Protein AF-A0A645A5R6-F1 (afdb_monomer)

Sequence (78 aa):
MGIEYATIEDGAKKAVNAVKKLAVDVKLPLFSSLSVNQSDFEMLAEMSVKNISTESNPRPMSKEDYMAVIENAFAGNL

Radius of gyration: 14.81 Å; Cα contacts (8 Å, |Δi|>4): 48; chains: 1; bounding box: 26×30×38 Å

Solvent-accessible surface area (backbone atoms only — not comparable to full-atom values): 4750 Å² total; per-residue (Å²): 135,90,75,88,61,92,45,73,70,53,37,52,52,51,52,54,50,51,53,53,49,49,40,54,76,72,65,55,80,57,58,61,78,45,98,70,59,77,87,47,44,66,59,50,15,54,50,49,54,70,35,82,66,43,82,72,40,96,60,86,65,51,45,68,55,40,39,54,51,54,52,29,42,46,72,65,70,110

Structure (mmCIF, N/CA/C/O backbone):
data_AF-A0A645A5R6-F1
#
_entry.id   AF-A0A645A5R6-F1
#
loop_
_atom_site.group_PDB
_atom_site.id
_atom_site.type_symbol
_atom_site.label_atom_id
_atom_site.label_alt_id
_atom_site.label_comp_id
_atom_site.label_asym_id
_atom_site.label_entity_id
_atom_site.label_seq_id
_atom_site.pdbx_PDB_ins_code
_atom_site.Cartn_x
_atom_site.Cartn_y
_atom_site.Cartn_z
_atom_site.occupancy
_atom_site.B_iso_or_equiv
_atom_site.auth_seq_id
_atom_site.auth_comp_id
_atom_site.auth_asym_id
_atom_site.auth_atom_id
_atom_site.pdbx_PDB_model_num
ATOM 1 N N . MET A 1 1 ? 11.365 -8.348 -11.531 1.00 72.38 1 MET A N 1
ATOM 2 C CA . MET A 1 1 ? 10.090 -8.914 -12.032 1.00 72.38 1 MET A CA 1
ATOM 3 C C . MET A 1 1 ? 10.134 -9.291 -13.514 1.00 72.38 1 MET A C 1
ATOM 5 O O . MET A 1 1 ? 9.247 -10.016 -13.929 1.00 72.38 1 MET A O 1
ATOM 9 N N . GLY A 1 2 ? 11.125 -8.843 -14.307 1.00 91.38 2 GLY A N 1
ATOM 10 C CA . GLY A 1 2 ? 11.237 -9.246 -15.721 1.00 91.38 2 GLY A CA 1
ATOM 11 C C . GLY A 1 2 ? 10.077 -8.768 -16.602 1.00 91.38 2 GLY A C 1
ATOM 12 O O . GLY A 1 2 ? 9.809 -9.371 -17.630 1.00 91.38 2 GLY A O 1
ATOM 13 N N . ILE A 1 3 ? 9.359 -7.728 -16.169 1.00 94.50 3 ILE A N 1
ATOM 14 C CA . ILE A 1 3 ? 8.199 -7.188 -16.875 1.00 94.50 3 ILE A CA 1
ATOM 15 C C . ILE A 1 3 ? 8.694 -6.166 -17.891 1.00 94.50 3 ILE A C 1
ATOM 17 O O . ILE A 1 3 ? 9.347 -5.194 -17.515 1.00 94.50 3 ILE A O 1
ATOM 21 N N . GLU A 1 4 ? 8.344 -6.364 -19.155 1.00 97.19 4 GLU A N 1
ATOM 22 C CA . GLU A 1 4 ? 8.591 -5.391 -20.215 1.00 97.19 4 GLU A CA 1
ATOM 23 C C . GLU A 1 4 ? 7.562 -4.248 -20.165 1.00 97.19 4 GLU A C 1
ATOM 25 O O . GLU A 1 4 ? 6.352 -4.462 -19.991 1.00 97.19 4 GLU A O 1
ATOM 30 N N . TYR A 1 5 ? 8.034 -3.011 -20.327 1.00 97.88 5 TYR A N 1
ATOM 31 C CA . TYR A 1 5 ? 7.202 -1.810 -20.286 1.00 97.88 5 TYR A CA 1
ATOM 32 C C . TYR A 1 5 ? 7.674 -0.742 -21.273 1.00 97.88 5 TYR A C 1
ATOM 34 O O . TYR A 1 5 ? 8.856 -0.658 -21.595 1.00 97.88 5 TYR A O 1
ATOM 42 N N . ALA A 1 6 ? 6.730 0.072 -21.749 1.00 96.44 6 ALA A N 1
ATOM 43 C CA . ALA A 1 6 ? 6.985 1.085 -22.776 1.00 96.44 6 ALA A CA 1
ATOM 44 C C . ALA A 1 6 ? 7.433 2.437 -22.194 1.00 96.44 6 ALA A C 1
ATOM 46 O O . ALA A 1 6 ? 8.235 3.145 -22.795 1.00 96.44 6 ALA A O 1
ATOM 47 N N . THR A 1 7 ? 6.918 2.800 -21.018 1.00 98.38 7 THR A N 1
ATOM 48 C CA . THR A 1 7 ? 7.247 4.040 -20.298 1.00 98.38 7 THR A CA 1
ATOM 49 C C . THR A 1 7 ? 7.381 3.757 -18.805 1.00 98.38 7 THR A C 1
ATOM 51 O O . THR A 1 7 ? 6.905 2.733 -18.320 1.00 98.38 7 THR A O 1
ATOM 54 N N . ILE A 1 8 ? 7.997 4.671 -18.050 1.00 97.19 8 ILE A N 1
ATOM 55 C CA . ILE A 1 8 ? 8.114 4.538 -16.586 1.00 97.19 8 ILE A CA 1
ATOM 56 C C . ILE A 1 8 ? 6.730 4.399 -15.935 1.00 97.19 8 ILE A C 1
ATOM 58 O O . ILE A 1 8 ? 6.546 3.572 -15.045 1.00 97.19 8 ILE A O 1
ATOM 62 N N . GLU A 1 9 ? 5.744 5.164 -16.407 1.00 97.69 9 GLU A N 1
ATOM 63 C CA . GLU A 1 9 ? 4.372 5.102 -15.898 1.00 97.69 9 GLU A CA 1
ATOM 64 C C . GLU A 1 9 ? 3.704 3.749 -16.194 1.00 97.69 9 GLU A C 1
ATOM 66 O O . GLU A 1 9 ? 3.071 3.167 -15.312 1.00 97.69 9 GLU A O 1
ATOM 71 N N . ASP A 1 10 ? 3.879 3.213 -17.408 1.00 97.81 10 ASP A N 1
ATOM 72 C CA . ASP A 1 10 ? 3.418 1.863 -17.763 1.00 97.81 10 ASP A CA 1
ATOM 73 C C . ASP A 1 10 ? 4.090 0.801 -16.880 1.00 97.81 10 ASP A C 1
ATOM 75 O O . ASP A 1 10 ? 3.423 -0.073 -16.324 1.00 97.81 10 ASP A O 1
ATOM 79 N N . GLY A 1 11 ? 5.403 0.925 -16.674 1.00 97.88 11 GLY A N 1
ATOM 80 C CA . GLY A 1 11 ? 6.175 0.042 -15.804 1.00 97.88 11 GLY A CA 1
ATOM 81 C C . GLY A 1 11 ? 5.662 0.042 -14.365 1.00 97.88 11 GLY A C 1
ATOM 82 O O . GLY A 1 11 ? 5.447 -1.027 -13.792 1.00 97.88 11 GLY A O 1
ATOM 83 N N . ALA A 1 12 ? 5.389 1.223 -13.802 1.00 96.75 12 ALA A N 1
ATOM 84 C CA . ALA A 1 12 ? 4.832 1.365 -12.459 1.00 96.75 12 ALA A CA 1
ATOM 85 C C . ALA A 1 12 ? 3.452 0.695 -12.337 1.00 96.75 12 ALA A C 1
ATOM 87 O O . ALA A 1 12 ? 3.227 -0.096 -11.417 1.00 96.75 12 ALA A O 1
ATOM 88 N N . LYS A 1 13 ? 2.547 0.932 -13.299 1.00 96.88 13 LYS A N 1
ATOM 89 C CA . LYS A 1 13 ? 1.211 0.308 -13.325 1.00 96.88 13 LYS A CA 1
ATOM 90 C C . LYS A 1 13 ? 1.295 -1.216 -13.429 1.00 96.88 13 LYS A C 1
ATOM 92 O O . LYS A 1 13 ? 0.611 -1.927 -12.692 1.00 96.88 13 LYS A O 1
ATOM 97 N N . LYS A 1 14 ? 2.155 -1.741 -14.306 1.00 97.88 14 LYS A N 1
ATOM 98 C CA . LYS A 1 14 ? 2.347 -3.190 -14.460 1.00 97.88 14 LYS A CA 1
ATOM 99 C C . LYS A 1 14 ? 2.960 -3.836 -13.220 1.00 97.88 14 LYS A C 1
ATOM 101 O O . LYS A 1 14 ? 2.542 -4.933 -12.854 1.00 97.88 14 LYS A O 1
ATOM 106 N N . ALA A 1 15 ? 3.901 -3.168 -12.553 1.00 97.25 15 ALA A N 1
ATOM 107 C CA . ALA A 1 15 ? 4.478 -3.655 -11.303 1.00 97.25 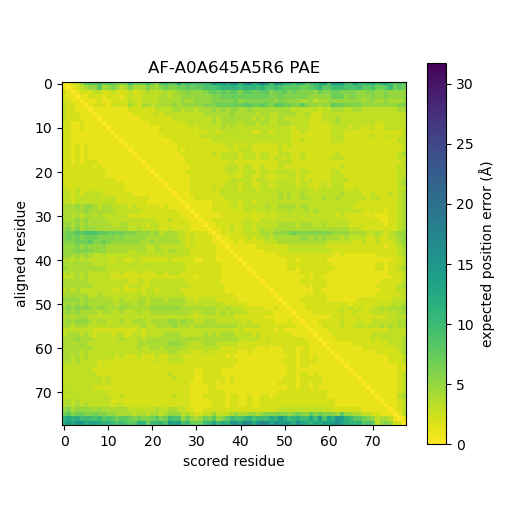15 ALA A CA 1
ATOM 108 C C . ALA A 1 15 ? 3.410 -3.777 -10.202 1.00 97.25 15 ALA A C 1
ATOM 110 O O . ALA A 1 15 ? 3.294 -4.835 -9.583 1.00 97.25 15 ALA A O 1
ATOM 111 N N . VAL A 1 16 ? 2.573 -2.746 -10.026 1.00 96.44 16 VAL A N 1
ATOM 112 C CA . VAL A 1 16 ? 1.433 -2.772 -9.091 1.00 96.44 16 VAL A CA 1
ATOM 113 C C . VAL A 1 16 ? 0.489 -3.937 -9.407 1.00 96.44 16 VAL A C 1
ATOM 115 O O . VAL A 1 16 ? 0.166 -4.732 -8.525 1.00 96.44 16 VAL A O 1
ATOM 118 N N . ASN A 1 17 ? 0.097 -4.101 -10.673 1.00 96.31 17 ASN A N 1
ATOM 119 C CA . ASN A 1 17 ? -0.800 -5.184 -11.087 1.00 96.31 17 ASN A CA 1
ATOM 120 C C . ASN A 1 17 ? -0.202 -6.576 -10.856 1.00 96.31 17 ASN A C 1
ATOM 122 O O . ASN A 1 17 ? -0.919 -7.497 -10.468 1.00 96.31 17 ASN A O 1
ATOM 126 N N . ALA A 1 18 ? 1.105 -6.741 -11.057 1.00 97.38 18 ALA A N 1
ATOM 127 C CA . ALA A 1 18 ? 1.777 -8.007 -10.802 1.00 97.38 18 ALA A CA 1
ATOM 128 C C . ALA A 1 18 ? 1.804 -8.357 -9.303 1.00 97.38 18 ALA A C 1
ATOM 130 O O . ALA A 1 18 ? 1.590 -9.516 -8.952 1.00 97.38 18 ALA A O 1
ATOM 131 N N . VAL A 1 19 ? 1.987 -7.372 -8.415 1.00 96.75 19 VAL A N 1
ATOM 132 C CA . VAL A 1 19 ? 1.885 -7.585 -6.959 1.00 96.75 19 VAL A CA 1
ATOM 133 C C . VAL A 1 19 ? 0.453 -7.938 -6.551 1.00 96.75 19 VAL A C 1
ATOM 135 O O . VAL A 1 19 ? 0.259 -8.893 -5.801 1.00 96.75 19 VAL A O 1
ATOM 138 N N . LYS A 1 20 ? -0.561 -7.243 -7.087 1.00 95.19 20 LYS A N 1
ATOM 139 C CA . LYS A 1 20 ? -1.975 -7.588 -6.844 1.00 95.19 20 LYS A CA 1
ATOM 140 C C . LYS A 1 20 ? -2.297 -9.010 -7.283 1.00 95.19 20 LYS A C 1
ATOM 142 O O . LYS A 1 20 ? -2.909 -9.764 -6.531 1.00 95.19 20 LYS A O 1
ATOM 147 N N . LYS A 1 21 ? -1.854 -9.392 -8.485 1.00 95.81 21 LYS A N 1
ATOM 148 C CA . LYS A 1 21 ? -2.022 -10.754 -8.991 1.00 95.81 21 LYS A CA 1
ATOM 149 C C . LYS A 1 21 ? -1.364 -11.769 -8.058 1.00 95.81 21 LYS A C 1
ATOM 151 O O . LYS A 1 21 ? -2.006 -12.752 -7.712 1.00 95.81 21 LYS A O 1
ATOM 156 N N . LEU A 1 22 ? -0.131 -11.515 -7.619 1.00 97.25 22 LEU A N 1
ATOM 157 C CA . LEU A 1 22 ? 0.561 -12.398 -6.684 1.00 97.25 22 LEU A CA 1
ATOM 158 C C . LEU A 1 22 ? -0.223 -12.560 -5.375 1.00 97.25 22 LEU A C 1
ATOM 160 O O . LEU A 1 22 ? -0.390 -13.685 -4.917 1.00 97.25 22 LEU A O 1
ATOM 164 N N . ALA A 1 23 ? -0.737 -11.467 -4.802 1.00 96.75 23 ALA A N 1
ATOM 165 C CA . ALA A 1 23 ? -1.542 -11.509 -3.582 1.00 96.75 23 ALA A CA 1
ATOM 166 C C . ALA A 1 23 ? -2.790 -12.397 -3.740 1.00 96.75 23 ALA A C 1
ATOM 168 O O . ALA A 1 23 ? -3.091 -13.191 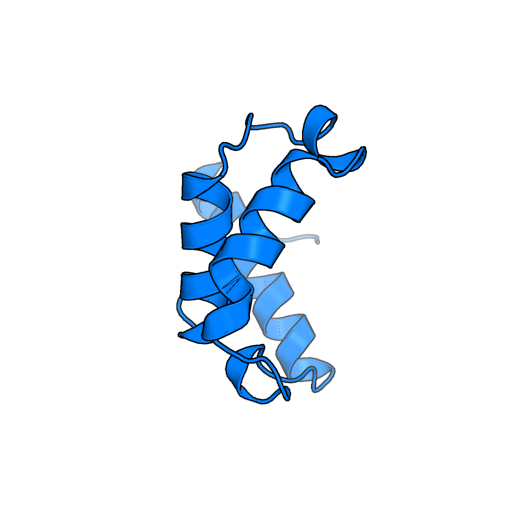-2.851 1.00 96.75 23 ALA A O 1
ATOM 169 N N . VAL A 1 24 ? -3.468 -12.327 -4.891 1.00 95.81 24 VAL A N 1
ATOM 170 C CA . VAL A 1 24 ? -4.598 -13.213 -5.219 1.00 95.81 24 VAL A CA 1
ATOM 171 C C . VAL A 1 24 ? -4.142 -14.663 -5.403 1.00 95.81 24 VAL A C 1
ATOM 173 O O . VAL A 1 24 ? -4.755 -15.571 -4.844 1.00 95.81 24 VAL A O 1
ATOM 176 N N . ASP A 1 25 ? -3.055 -14.893 -6.145 1.00 97.94 25 ASP A N 1
ATOM 177 C CA . ASP A 1 25 ? -2.530 -16.232 -6.438 1.00 97.94 25 ASP A CA 1
ATOM 178 C C . ASP A 1 25 ? -2.133 -16.981 -5.149 1.00 97.94 25 ASP A C 1
ATOM 180 O O . ASP A 1 25 ? -2.361 -18.187 -5.034 1.00 97.94 25 ASP A O 1
ATOM 184 N N . VAL A 1 26 ? -1.605 -16.263 -4.148 1.00 98.12 26 VAL A N 1
ATOM 185 C CA . VAL A 1 26 ? -1.282 -16.811 -2.816 1.00 98.12 26 VAL A CA 1
ATOM 186 C C . VAL A 1 26 ? -2.428 -16.696 -1.802 1.00 98.12 26 VAL A C 1
ATOM 188 O O . VAL A 1 26 ? -2.239 -17.002 -0.627 1.00 98.12 26 VAL A O 1
ATOM 191 N N . LYS A 1 27 ? -3.627 -16.310 -2.256 1.00 97.50 27 LYS A N 1
ATOM 192 C CA . LYS A 1 27 ? -4.869 -16.251 -1.467 1.00 97.50 27 LYS A CA 1
ATOM 193 C C . LYS A 1 27 ? -4.801 -15.320 -0.250 1.00 97.50 27 LYS A C 1
ATOM 195 O O . LYS A 1 27 ? -5.376 -15.629 0.794 1.00 97.50 27 LYS A O 1
ATOM 200 N N . LEU A 1 28 ? -4.115 -14.183 -0.369 1.00 97.19 28 LEU A N 1
ATOM 201 C CA . LEU A 1 28 ? -4.171 -13.144 0.658 1.00 97.19 28 LEU A CA 1
ATOM 202 C C . LEU A 1 28 ? -5.563 -12.484 0.685 1.00 97.19 28 LEU A C 1
ATOM 204 O O . LEU A 1 28 ? -6.157 -12.259 -0.373 1.00 97.19 28 LEU A O 1
ATOM 208 N N . PRO A 1 29 ? -6.093 -12.174 1.881 1.00 95.12 29 PRO A N 1
ATOM 209 C CA . PRO A 1 29 ? -7.395 -11.538 2.030 1.00 95.12 29 PRO A CA 1
ATOM 210 C C . PRO A 1 29 ? -7.367 -10.065 1.603 1.00 95.12 29 PRO A C 1
ATOM 212 O O . PRO A 1 29 ? -6.330 -9.402 1.642 1.00 95.12 29 PRO A O 1
ATOM 215 N N . LEU A 1 30 ? -8.542 -9.532 1.265 1.00 93.00 30 LEU A N 1
ATOM 216 C CA . LEU A 1 30 ? -8.738 -8.088 1.132 1.00 93.00 30 LEU A CA 1
ATOM 217 C C . LEU A 1 30 ? -8.725 -7.433 2.515 1.00 93.00 30 LEU A C 1
ATOM 219 O O . LEU A 1 30 ? -9.196 -8.029 3.486 1.00 93.00 30 LEU A O 1
ATOM 223 N N . PHE A 1 31 ? -8.272 -6.184 2.601 1.00 95.19 31 PHE A N 1
ATOM 224 C CA . PHE A 1 31 ? -8.245 -5.452 3.869 1.00 95.19 31 PHE A CA 1
ATOM 225 C C . PHE A 1 31 ? -9.635 -5.351 4.523 1.00 95.19 31 PHE A C 1
ATOM 227 O O . PHE A 1 31 ? -9.761 -5.591 5.718 1.00 95.19 31 PHE A O 1
ATOM 234 N N . SER A 1 32 ? -10.693 -5.127 3.736 1.00 94.25 32 SER A N 1
ATOM 235 C CA . SER A 1 32 ? -12.087 -5.108 4.217 1.00 94.25 32 SER A CA 1
ATOM 236 C C . SER A 1 32 ? -12.640 -6.456 4.671 1.00 94.25 32 SER A C 1
ATOM 238 O O . SER A 1 32 ? -13.669 -6.492 5.338 1.00 94.25 32 SER A O 1
ATOM 240 N N . SER A 1 33 ? -11.983 -7.566 4.326 1.00 95.31 33 SER A N 1
ATOM 241 C CA . SER A 1 33 ? -12.382 -8.896 4.807 1.00 95.31 33 SER A CA 1
ATOM 242 C C . SER A 1 33 ? -11.761 -9.256 6.160 1.00 95.31 33 SER A C 1
ATOM 244 O O . SER A 1 33 ? -12.105 -10.283 6.743 1.00 95.31 33 SER A O 1
ATOM 246 N N . LEU A 1 34 ? -10.851 -8.419 6.665 1.00 94.56 34 LEU A N 1
ATOM 247 C CA . LEU A 1 34 ? -10.300 -8.524 8.010 1.00 94.56 34 LEU A CA 1
ATOM 248 C C . LEU A 1 34 ? -11.223 -7.824 9.020 1.00 94.56 34 LEU A C 1
ATOM 250 O O . LEU A 1 34 ? -12.037 -6.978 8.658 1.00 94.56 34 LEU A O 1
ATOM 254 N N . SER A 1 35 ? -11.059 -8.129 10.308 1.00 94.31 35 SER A N 1
ATOM 255 C CA . SER A 1 35 ? -11.808 -7.500 11.409 1.00 94.31 35 SER A CA 1
ATOM 256 C C . SER A 1 35 ? -11.313 -6.080 11.725 1.00 94.31 35 SER A C 1
ATOM 258 O O . SER A 1 35 ? -10.924 -5.788 12.853 1.00 94.31 35 SER A O 1
ATOM 260 N N . VAL A 1 36 ? -11.276 -5.210 10.717 1.00 93.50 36 VAL A N 1
ATOM 261 C CA . VAL A 1 36 ? -10.822 -3.821 10.834 1.00 93.50 36 VAL A CA 1
ATOM 262 C C . VAL A 1 36 ? -12.031 -2.920 11.049 1.00 93.50 36 VAL A C 1
ATOM 264 O O . VAL A 1 36 ? -13.002 -2.987 10.296 1.00 93.50 36 VAL A O 1
ATOM 267 N N . ASN A 1 37 ? -11.967 -2.056 12.061 1.00 95.62 37 ASN A N 1
ATOM 268 C CA . ASN A 1 37 ? -13.019 -1.092 12.340 1.00 95.62 37 ASN A CA 1
ATOM 269 C C . ASN A 1 37 ? -12.682 0.269 11.717 1.00 95.62 37 ASN A C 1
ATOM 271 O O . ASN A 1 37 ? -11.610 0.822 11.957 1.00 95.62 37 ASN A O 1
ATOM 275 N N . GLN A 1 38 ? -13.609 0.828 10.938 1.00 96.56 38 GLN A N 1
ATOM 276 C CA . GLN A 1 38 ? -13.432 2.145 10.318 1.00 96.56 38 GLN A CA 1
ATOM 277 C C . GLN A 1 38 ? -13.276 3.263 11.356 1.00 96.56 38 GLN A C 1
ATOM 279 O O . GLN A 1 38 ? -12.606 4.255 11.079 1.00 96.56 38 GLN A O 1
ATOM 284 N N . SER A 1 39 ? -13.823 3.094 12.569 1.00 97.62 39 SER A N 1
ATOM 285 C CA . SER A 1 39 ? -13.621 4.055 13.664 1.00 97.62 39 SER A CA 1
ATOM 286 C C . SER A 1 39 ? -12.152 4.227 14.055 1.00 97.62 39 SER A C 1
ATOM 288 O O . SER A 1 39 ? -11.796 5.246 14.639 1.00 97.62 39 SER A O 1
ATOM 290 N N . ASP A 1 40 ? -11.304 3.250 13.728 1.00 97.94 40 ASP A N 1
ATOM 291 C CA . ASP A 1 40 ? -9.890 3.251 14.093 1.00 97.94 40 ASP A CA 1
ATOM 292 C C . ASP A 1 40 ? -9.010 3.906 13.018 1.00 97.94 40 ASP A C 1
ATOM 294 O O . ASP A 1 40 ? -7.819 4.110 13.245 1.00 97.94 40 ASP A O 1
ATOM 298 N N . PHE A 1 41 ? -9.560 4.258 11.848 1.00 98.25 41 PHE A N 1
ATOM 299 C CA . PHE A 1 41 ? -8.779 4.776 10.716 1.00 98.25 41 PHE A CA 1
ATOM 300 C C . PHE A 1 41 ? -8.021 6.058 11.056 1.00 98.25 41 PHE A C 1
ATOM 302 O O . PHE A 1 41 ? -6.858 6.202 10.686 1.00 98.25 41 PHE A O 1
ATOM 309 N N . GLU A 1 42 ? -8.647 6.949 11.824 1.00 98.31 42 GLU A N 1
ATOM 310 C CA . GLU A 1 42 ? -8.029 8.197 12.272 1.00 98.31 42 GLU A CA 1
ATOM 311 C C . GLU A 1 42 ? -6.795 7.931 13.142 1.00 98.31 42 GLU A C 1
ATOM 313 O O . GLU A 1 42 ? -5.717 8.481 12.903 1.00 98.31 42 GLU A O 1
ATOM 318 N N . MET A 1 43 ? -6.929 7.014 14.104 1.00 98.38 43 MET A N 1
ATOM 319 C CA . MET 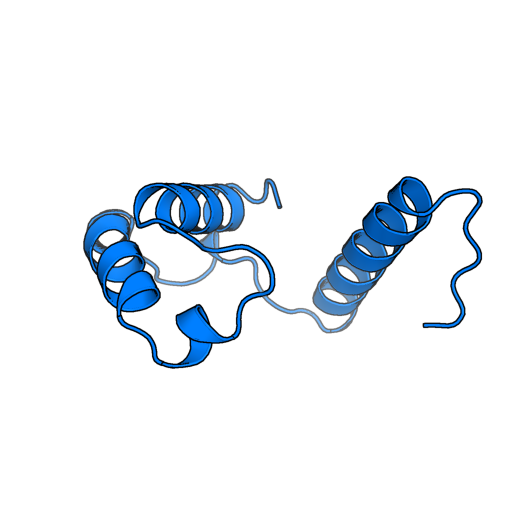A 1 43 ? -5.824 6.581 14.955 1.00 98.38 43 MET A CA 1
ATOM 320 C C . MET A 1 43 ? -4.720 5.914 14.125 1.00 98.38 43 MET A C 1
ATOM 322 O O . MET A 1 43 ? -3.541 6.204 14.326 1.00 98.38 43 MET A O 1
ATOM 326 N N . LEU A 1 44 ? -5.081 5.039 13.182 1.00 98.12 44 LEU A N 1
ATOM 327 C CA . LEU A 1 44 ? -4.122 4.346 12.322 1.00 98.12 44 LEU A CA 1
ATOM 328 C C . LEU A 1 44 ? -3.317 5.332 11.471 1.00 98.12 44 LEU A C 1
ATOM 330 O O . LEU A 1 44 ? -2.093 5.239 11.455 1.00 98.12 44 LEU A O 1
ATOM 334 N N . ALA A 1 45 ? -3.968 6.312 10.838 1.00 98.56 45 ALA A N 1
ATOM 335 C CA . ALA A 1 45 ? -3.294 7.337 10.044 1.00 98.56 45 ALA A CA 1
ATOM 336 C C . ALA A 1 45 ? -2.310 8.166 10.890 1.00 98.56 45 ALA A C 1
ATOM 338 O O . ALA A 1 45 ? -1.167 8.389 10.484 1.00 98.56 45 ALA A O 1
ATOM 339 N N . GLU A 1 46 ? -2.703 8.567 12.104 1.00 98.50 46 GLU A N 1
ATOM 340 C CA . GLU A 1 46 ? -1.810 9.273 13.033 1.00 98.50 46 GLU A CA 1
ATOM 341 C C . GLU A 1 46 ? -0.608 8.430 13.463 1.00 98.50 46 GLU A C 1
ATOM 343 O O . GLU A 1 46 ? 0.513 8.940 13.565 1.00 98.50 46 GLU A O 1
ATOM 348 N N . MET A 1 47 ? -0.827 7.143 13.738 1.00 98.44 47 MET A N 1
ATOM 349 C CA . MET A 1 47 ? 0.246 6.221 14.102 1.00 98.44 47 MET A CA 1
ATOM 350 C C . MET A 1 47 ? 1.179 5.946 12.921 1.00 98.44 47 MET A C 1
ATOM 352 O O . MET A 1 47 ? 2.387 5.836 13.129 1.00 98.44 47 MET A O 1
ATOM 356 N N . SER A 1 48 ? 0.659 5.895 11.692 1.00 98.38 48 SER A N 1
ATOM 357 C CA . SER A 1 48 ? 1.463 5.762 10.477 1.00 98.38 48 SER A CA 1
ATOM 358 C C . SER A 1 48 ? 2.408 6.947 10.298 1.00 98.38 48 SER A C 1
ATOM 360 O O . SER A 1 48 ? 3.597 6.722 10.097 1.00 98.38 48 SER A O 1
ATOM 362 N N . VAL A 1 49 ? 1.953 8.193 10.483 1.00 98.06 49 VAL A N 1
ATOM 363 C CA . VAL A 1 49 ? 2.842 9.376 10.419 1.00 98.06 49 VAL A CA 1
ATOM 364 C C . VAL A 1 49 ? 4.002 9.272 11.415 1.00 98.06 49 VAL A C 1
ATOM 366 O O . VAL A 1 49 ? 5.133 9.608 11.079 1.00 98.06 49 VAL A O 1
ATOM 369 N N . LYS A 1 50 ? 3.739 8.765 12.625 1.00 98.06 50 LYS A N 1
ATOM 370 C CA . LYS A 1 50 ? 4.736 8.621 13.703 1.00 98.06 50 LYS A CA 1
ATOM 371 C C . LYS A 1 50 ? 5.644 7.396 13.548 1.00 98.06 50 LYS A C 1
ATOM 373 O O . LYS A 1 50 ? 6.582 7.233 14.327 1.00 98.06 50 LYS A O 1
ATOM 378 N N . ASN A 1 51 ? 5.351 6.501 12.608 1.00 98.31 51 ASN A N 1
ATOM 379 C CA . ASN A 1 51 ? 6.140 5.297 12.404 1.00 98.31 51 ASN A CA 1
ATOM 380 C C . ASN A 1 51 ? 7.533 5.653 11.861 1.00 98.31 51 ASN A C 1
ATOM 382 O O . ASN A 1 51 ? 7.649 6.422 10.911 1.00 98.31 51 ASN A O 1
ATOM 386 N N . ILE A 1 52 ? 8.586 5.047 12.418 1.00 97.12 52 ILE A N 1
ATOM 387 C CA . ILE A 1 52 ? 9.979 5.316 12.021 1.00 97.12 52 ILE A CA 1
ATOM 388 C C . ILE A 1 52 ? 10.245 5.064 10.526 1.00 97.12 52 ILE A C 1
ATOM 390 O O . ILE A 1 52 ? 11.109 5.700 9.931 1.00 97.12 52 ILE A O 1
ATOM 394 N N . SER A 1 53 ? 9.4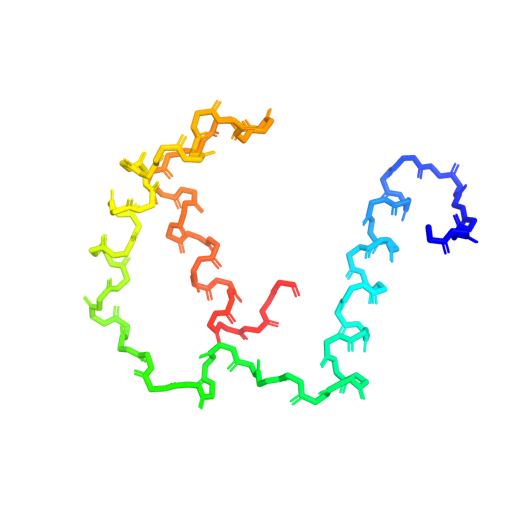90 4.170 9.884 1.00 96.81 53 SER A N 1
ATOM 395 C CA . SER A 1 53 ? 9.623 3.901 8.451 1.00 96.81 53 SER A CA 1
ATOM 396 C C . SER A 1 53 ? 9.069 5.020 7.563 1.00 96.81 53 SER A C 1
ATOM 398 O O . SER A 1 53 ? 9.439 5.076 6.391 1.00 96.81 53 SER A O 1
ATOM 400 N N . THR A 1 54 ? 8.241 5.932 8.089 1.00 97.69 54 THR A N 1
ATOM 401 C CA . THR A 1 54 ? 7.679 7.056 7.316 1.00 97.69 54 THR A CA 1
ATOM 402 C C . THR A 1 54 ? 8.766 7.978 6.779 1.00 97.69 54 THR A C 1
ATOM 404 O O . THR A 1 54 ? 8.682 8.403 5.629 1.00 97.69 54 THR A O 1
ATOM 407 N N . GLU A 1 55 ? 9.829 8.224 7.549 1.00 96.25 55 GLU A N 1
ATOM 408 C CA . GLU A 1 55 ? 10.950 9.078 7.122 1.00 96.25 55 GLU A CA 1
ATOM 409 C C . GLU A 1 55 ? 11.709 8.509 5.914 1.00 96.25 55 GLU A C 1
ATOM 411 O O . GLU A 1 55 ? 12.324 9.255 5.156 1.00 96.25 55 GLU A O 1
ATOM 416 N N . SER A 1 56 ? 11.652 7.190 5.709 1.00 97.06 56 SER A N 1
ATOM 417 C CA . SER A 1 56 ? 12.301 6.512 4.581 1.00 97.06 56 SER A CA 1
ATOM 418 C C . SER A 1 56 ? 11.406 6.398 3.342 1.00 97.06 56 SER A C 1
ATOM 420 O O . SER A 1 56 ? 11.857 5.888 2.314 1.00 97.06 56 SER A O 1
ATOM 422 N N . ASN A 1 57 ? 10.141 6.837 3.406 1.00 97.81 57 ASN A N 1
ATOM 423 C CA . ASN A 1 57 ? 9.248 6.773 2.254 1.00 97.81 57 ASN A CA 1
ATOM 424 C C . ASN A 1 57 ? 9.704 7.794 1.190 1.00 97.81 57 ASN A C 1
ATOM 426 O O . ASN A 1 57 ? 9.845 8.976 1.505 1.00 97.81 57 ASN A O 1
ATOM 430 N N . PRO A 1 58 ? 9.903 7.396 -0.084 1.00 97.31 58 PRO A N 1
ATOM 431 C CA . PRO A 1 58 ? 10.435 8.290 -1.122 1.00 97.31 58 PRO A CA 1
ATOM 432 C C . PRO A 1 58 ? 9.522 9.488 -1.427 1.00 97.31 58 PRO A C 1
ATOM 434 O O . PRO A 1 58 ? 9.958 10.464 -2.036 1.00 97.31 58 PRO A O 1
ATOM 437 N N . ARG A 1 59 ? 8.254 9.417 -1.009 1.00 96.19 59 ARG A N 1
ATOM 438 C CA . ARG A 1 59 ? 7.305 10.527 -1.004 1.00 96.19 59 ARG A CA 1
ATOM 439 C C . ARG A 1 59 ? 6.958 10.858 0.453 1.00 96.19 59 ARG A C 1
ATOM 441 O O . ARG A 1 59 ? 6.411 9.986 1.121 1.00 96.19 59 ARG A O 1
ATOM 448 N N . PRO A 1 60 ? 7.215 12.074 0.957 1.00 96.50 60 PRO A N 1
ATOM 449 C CA . PRO A 1 60 ? 6.710 12.479 2.267 1.00 96.50 60 PRO A CA 1
ATOM 450 C C . PRO A 1 60 ? 5.188 12.295 2.340 1.00 96.50 60 PRO A C 1
ATOM 452 O O . PRO A 1 60 ? 4.491 12.659 1.393 1.00 96.50 60 PRO A O 1
ATOM 455 N N . MET A 1 61 ? 4.699 11.709 3.433 1.00 98.06 61 MET A N 1
ATOM 456 C CA . MET A 1 61 ? 3.282 11.385 3.633 1.00 98.06 61 MET A CA 1
ATOM 457 C C . MET A 1 61 ? 2.728 12.176 4.816 1.00 98.06 61 MET A C 1
ATOM 459 O O . MET A 1 61 ? 3.299 12.127 5.909 1.00 98.06 61 MET A O 1
ATOM 463 N N . SER A 1 62 ? 1.613 12.876 4.612 1.00 98.12 62 SER A N 1
ATOM 464 C CA . SER A 1 62 ? 0.827 13.459 5.701 1.00 98.12 62 SER A CA 1
ATOM 465 C C . SER A 1 62 ? -0.139 12.435 6.312 1.00 98.12 62 SER A C 1
ATOM 467 O O . SER A 1 62 ? -0.271 11.302 5.840 1.00 98.12 62 SER A O 1
ATOM 469 N N . LYS A 1 63 ? -0.849 12.835 7.374 1.00 98.44 63 LYS A N 1
ATOM 470 C CA . LYS A 1 63 ? -1.938 12.031 7.948 1.00 98.44 63 LYS A CA 1
ATOM 471 C C . LYS A 1 63 ? -3.045 11.792 6.918 1.00 98.44 63 LYS A C 1
ATOM 473 O O . LYS A 1 63 ? -3.541 10.678 6.804 1.00 98.44 63 LYS A O 1
ATOM 478 N N . GLU A 1 64 ? -3.399 12.820 6.155 1.00 98.56 64 GLU A N 1
ATOM 479 C CA . GLU A 1 64 ? -4.431 12.771 5.118 1.00 98.56 64 GLU A CA 1
ATOM 480 C C . GLU A 1 64 ? -4.035 11.821 3.981 1.00 98.56 64 GLU A C 1
ATOM 482 O O . GLU A 1 64 ? -4.876 11.065 3.495 1.00 98.56 64 GLU A O 1
ATOM 487 N N . ASP A 1 65 ? -2.751 11.788 3.602 1.00 98.44 65 ASP A N 1
ATOM 488 C CA . ASP A 1 65 ? -2.256 10.823 2.617 1.00 98.44 65 ASP A CA 1
ATOM 489 C C . ASP A 1 65 ? -2.409 9.378 3.125 1.00 98.44 65 ASP A C 1
ATO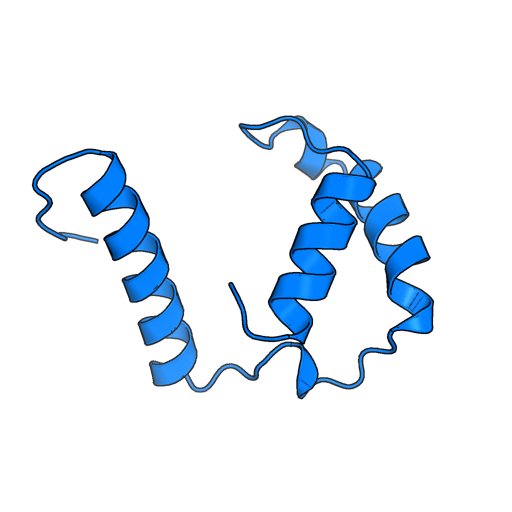M 491 O O . ASP A 1 65 ? -2.849 8.496 2.384 1.00 98.44 65 ASP A O 1
ATOM 495 N N . TYR A 1 66 ? -2.079 9.118 4.396 1.00 98.38 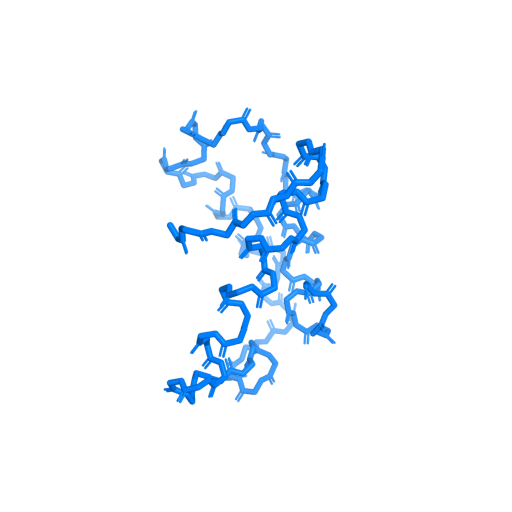66 TYR A N 1
ATOM 496 C CA . TYR A 1 66 ? -2.272 7.795 4.995 1.00 98.38 66 TYR A CA 1
ATOM 497 C C . TYR A 1 66 ? -3.747 7.420 5.125 1.00 98.38 66 TYR A C 1
ATOM 499 O O . TYR A 1 66 ? -4.097 6.277 4.831 1.00 98.38 66 TYR A O 1
ATOM 507 N N . MET A 1 67 ? -4.609 8.369 5.498 1.00 98.56 67 MET A N 1
ATOM 508 C CA . MET A 1 67 ? -6.055 8.160 5.521 1.00 98.56 67 MET A CA 1
ATOM 509 C C . MET A 1 67 ? -6.556 7.711 4.144 1.00 98.56 67 MET A C 1
ATOM 511 O O . MET A 1 67 ? -7.196 6.668 4.035 1.00 98.56 67 MET A O 1
ATOM 515 N N . ALA A 1 68 ? -6.159 8.412 3.078 1.00 98.19 68 ALA A N 1
ATOM 516 C CA . ALA A 1 68 ? -6.541 8.050 1.716 1.00 98.19 68 ALA A CA 1
ATOM 517 C C . ALA A 1 68 ? -6.054 6.644 1.320 1.00 98.19 68 ALA A C 1
ATOM 519 O O . ALA A 1 68 ? -6.767 5.904 0.641 1.00 98.19 68 ALA A O 1
ATOM 520 N N . VAL A 1 69 ? -4.849 6.234 1.733 1.00 97.56 69 VAL A N 1
ATOM 521 C CA . VAL A 1 69 ? -4.347 4.870 1.479 1.00 97.56 69 VAL A CA 1
ATOM 522 C C . VAL A 1 69 ? -5.179 3.822 2.222 1.00 97.56 69 VAL A C 1
ATOM 524 O O . VAL A 1 69 ? -5.548 2.812 1.622 1.00 97.56 69 VAL A O 1
ATOM 527 N N . ILE A 1 70 ? -5.493 4.060 3.499 1.00 97.88 70 ILE A N 1
ATOM 528 C CA . ILE A 1 70 ? -6.291 3.154 4.339 1.00 97.88 70 ILE A CA 1
ATOM 529 C C . ILE A 1 70 ? -7.703 2.992 3.762 1.00 97.88 70 ILE A C 1
ATOM 531 O O . ILE A 1 70 ? -8.179 1.866 3.593 1.00 97.88 70 ILE A O 1
ATOM 535 N N . GLU A 1 71 ? -8.350 4.096 3.390 1.00 97.44 71 GLU A N 1
ATOM 536 C CA . GLU A 1 71 ? -9.683 4.094 2.783 1.00 97.44 71 GLU A CA 1
ATOM 537 C C . GLU A 1 71 ? -9.694 3.366 1.434 1.00 97.44 71 GLU A C 1
ATOM 539 O O . GLU A 1 71 ? -10.556 2.517 1.194 1.00 97.44 71 GLU A O 1
ATOM 544 N N . ASN A 1 72 ? -8.701 3.619 0.573 1.00 97.06 72 ASN A N 1
ATOM 545 C CA . ASN A 1 72 ? -8.581 2.922 -0.709 1.00 97.06 72 ASN A CA 1
ATOM 546 C C . ASN A 1 72 ? -8.330 1.421 -0.529 1.00 97.06 72 ASN A C 1
ATOM 548 O O . ASN A 1 72 ? -8.907 0.613 -1.262 1.00 97.06 72 ASN A O 1
ATOM 552 N N . ALA A 1 73 ? -7.509 1.030 0.452 1.00 96.19 73 ALA A N 1
ATOM 553 C CA . ALA A 1 73 ? -7.272 -0.373 0.775 1.00 96.19 73 ALA A CA 1
ATOM 554 C C . ALA A 1 73 ? -8.563 -1.065 1.222 1.00 96.19 73 ALA A C 1
ATOM 556 O O . ALA A 1 73 ? -8.848 -2.183 0.791 1.00 96.19 73 ALA A O 1
ATOM 557 N N . PHE A 1 74 ? -9.360 -0.394 2.057 1.00 96.69 74 PHE A N 1
ATOM 558 C CA . P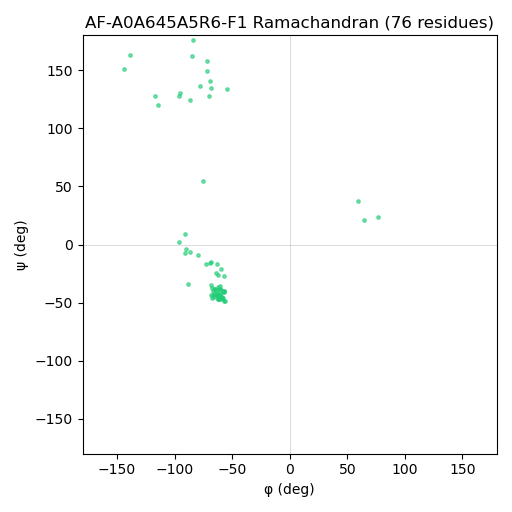HE A 1 74 ? -10.619 -0.935 2.558 1.00 96.69 74 PHE A CA 1
ATOM 559 C C . PHE A 1 74 ? -11.662 -1.055 1.441 1.00 96.69 74 PHE A C 1
ATOM 561 O O . PHE A 1 74 ? -12.314 -2.089 1.307 1.00 96.69 74 PHE A O 1
ATOM 568 N N . ALA A 1 75 ? -11.778 -0.037 0.586 1.00 94.69 75 ALA A N 1
ATOM 569 C CA . ALA A 1 75 ? -12.695 -0.046 -0.551 1.00 94.69 75 ALA A CA 1
ATOM 570 C C . ALA A 1 75 ? -12.295 -1.040 -1.661 1.00 94.69 75 ALA A C 1
ATOM 572 O O . ALA A 1 75 ? -13.122 -1.366 -2.509 1.00 94.69 75 ALA A O 1
ATOM 573 N N . GLY A 1 76 ? -11.049 -1.531 -1.663 1.00 88.75 76 GLY A N 1
ATOM 574 C CA . GLY A 1 76 ? -10.516 -2.373 -2.738 1.00 88.75 76 GLY A CA 1
ATOM 575 C C . GLY A 1 76 ? -10.144 -1.584 -4.000 1.00 88.75 76 GLY A C 1
ATOM 576 O O . GLY A 1 76 ? -10.106 -2.154 -5.086 1.00 88.75 76 GLY A O 1
ATOM 577 N N . ASN A 1 77 ? -9.873 -0.283 -3.852 1.00 82.56 77 ASN A N 1
ATOM 578 C CA . ASN A 1 77 ? -9.589 0.656 -4.943 1.00 82.56 77 ASN A CA 1
ATOM 579 C C . ASN A 1 77 ? -8.088 0.869 -5.202 1.00 82.56 77 ASN A C 1
ATOM 581 O O . ASN A 1 77 ? -7.724 1.690 -6.046 1.00 82.56 77 ASN A O 1
ATOM 585 N N . LEU A 1 78 ? -7.217 0.170 -4.465 1.00 64.38 78 LEU A N 1
ATOM 586 C CA . LEU A 1 78 ? -5.772 0.191 -4.701 1.00 64.38 78 LEU A 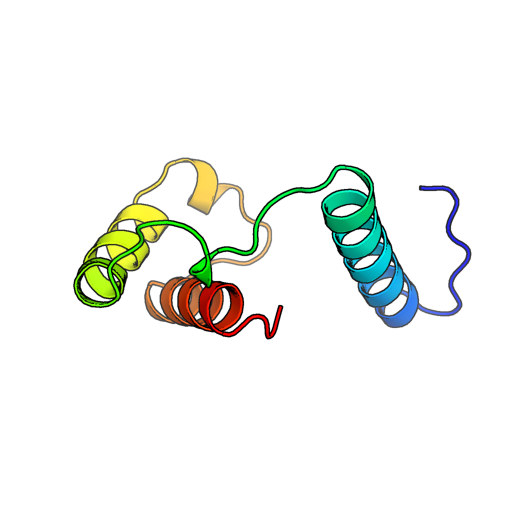CA 1
ATOM 587 C C . LEU A 1 78 ? -5.407 -0.572 -5.955 1.00 64.38 78 LEU A C 1
ATOM 589 O O . LEU A 1 78 ? -6.013 -1.635 -6.229 1.00 64.38 78 LEU A O 1
#

Organism: NCBI:txid1076179

Secondary structure (DSSP, 8-state):
-----SSHHHHHHHHHHHHHHHHHHTTPPPGGGSS--GGGH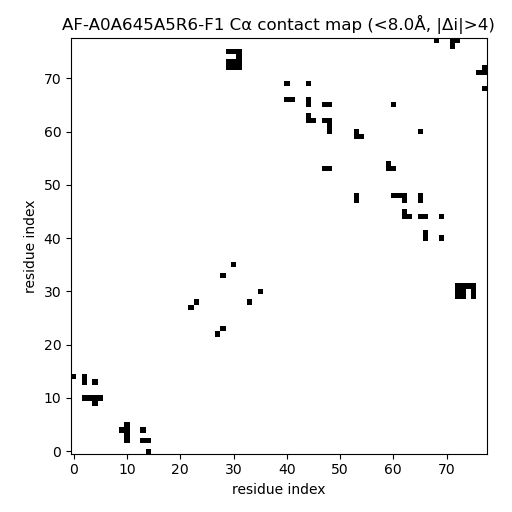HHHHHHHHHSGGGGG-SS---HHHHHHHHHHHHHT--

pLDDT: mean 95.94, std 5.09, range [64.38, 98.56]

InterPro domains:
  IPR056798 Fe-containing alcohol dehydrogenase-like, C-terminal [PF25137] (5-73)

Mean predicted aligned error: 2.83 Å

Foldseek 3Di:
DPDDADDPVRVVVVVVVVVVVVCVVVPPDQPLVDPDDPVCLLVVLVVCLVDPCQVVPPDRDHSVNSSVVSVCSNVVND